Protein AF-A0A9E8NCZ9-F1 (afdb_monomer)

Mean predicted aligned error: 14.72 Å

Organism: NCBI:txid2910158

Foldseek 3Di:
DDDDDDDDPDPDDDDDDPPVCPPHDDDDDDDDDDDPVVVVVVVVVVVCVVCVVDDDDDCVVPDDDPVVVPPPD

Structure (mmCIF, N/CA/C/O backbone):
data_AF-A0A9E8NCZ9-F1
#
_entry.id   AF-A0A9E8NCZ9-F1
#
loop_
_atom_site.group_PDB
_atom_site.id
_atom_site.type_symbol
_atom_site.label_atom_id
_atom_site.label_alt_id
_atom_site.label_comp_id
_atom_site.label_asym_id
_atom_site.label_entity_id
_atom_site.label_seq_id
_atom_site.pdbx_PDB_ins_code
_atom_site.Cartn_x
_atom_site.Cartn_y
_atom_site.Cartn_z
_atom_site.occupancy
_atom_site.B_iso_or_equiv
_atom_site.auth_seq_id
_atom_site.auth_comp_id
_atom_site.auth_asym_id
_atom_site.auth_atom_id
_atom_site.pdbx_PDB_model_num
ATOM 1 N N . MET A 1 1 ? -1.182 -1.199 26.271 1.00 70.38 1 MET A N 1
ATOM 2 C CA . MET A 1 1 ? -0.903 -0.388 25.068 1.00 70.38 1 MET A CA 1
ATOM 3 C C . MET A 1 1 ? -1.796 -0.925 23.964 1.00 70.38 1 MET A C 1
ATOM 5 O O . MET A 1 1 ? -1.742 -2.121 23.720 1.00 70.38 1 MET A O 1
ATOM 9 N N . PHE A 1 2 ? -2.686 -0.100 23.413 1.00 77.12 2 PHE A N 1
ATOM 10 C CA . PHE A 1 2 ? -3.598 -0.495 22.335 1.00 77.12 2 PHE A CA 1
ATOM 11 C C . PHE A 1 2 ? -3.004 -0.035 21.003 1.00 77.12 2 PHE A C 1
ATOM 13 O O . PHE A 1 2 ? -2.690 1.145 20.855 1.00 77.12 2 PHE A O 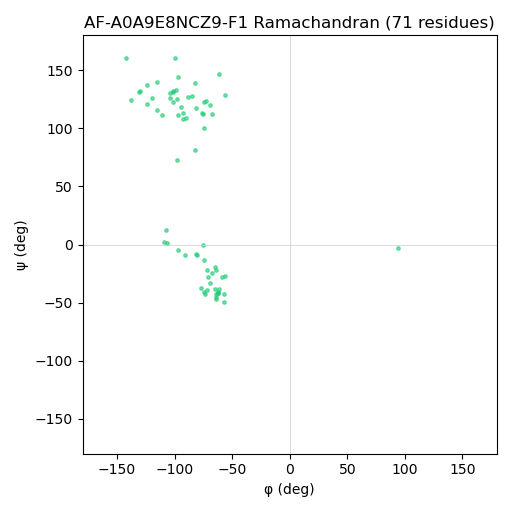1
ATOM 20 N N . THR A 1 3 ? -2.842 -0.962 20.062 1.00 82.50 3 THR A N 1
ATOM 21 C CA . THR A 1 3 ? -2.282 -0.696 18.733 1.00 82.50 3 THR A CA 1
ATOM 22 C C . THR A 1 3 ? -3.222 -1.283 17.693 1.00 82.50 3 THR A C 1
ATOM 24 O O . THR A 1 3 ? -3.650 -2.429 17.824 1.00 82.50 3 THR A O 1
ATOM 27 N N . LYS A 1 4 ? -3.554 -0.496 16.668 1.00 82.25 4 LYS A N 1
ATOM 28 C CA . LYS A 1 4 ? -4.421 -0.908 15.564 1.00 82.25 4 LYS A CA 1
ATOM 29 C C . LYS A 1 4 ? -3.825 -0.400 14.256 1.00 82.25 4 LYS A C 1
ATOM 31 O O . LYS A 1 4 ? -3.604 0.799 14.119 1.00 82.25 4 LYS A O 1
ATOM 36 N N . THR A 1 5 ? -3.593 -1.307 13.314 1.00 83.62 5 THR A N 1
ATOM 37 C CA . THR A 1 5 ? -3.185 -0.968 11.947 1.00 83.62 5 THR A CA 1
ATOM 38 C C . THR A 1 5 ? -4.440 -0.763 11.110 1.00 83.62 5 THR A C 1
ATOM 40 O O . THR A 1 5 ? -5.333 -1.610 11.112 1.00 83.62 5 THR A O 1
ATOM 43 N N . ILE A 1 6 ? -4.538 0.382 10.440 1.00 82.62 6 ILE A N 1
ATOM 44 C CA . ILE A 1 6 ? -5.677 0.738 9.592 1.00 82.62 6 ILE A CA 1
ATOM 45 C C . ILE A 1 6 ? -5.115 1.218 8.261 1.00 82.62 6 ILE A C 1
ATOM 47 O O . ILE A 1 6 ? -4.220 2.061 8.246 1.00 82.62 6 ILE A O 1
ATOM 51 N N . VAL A 1 7 ? -5.651 0.695 7.161 1.00 84.00 7 VAL A N 1
ATOM 52 C CA . VAL A 1 7 ? -5.402 1.228 5.821 1.00 84.00 7 VAL A CA 1
ATOM 53 C C . VAL A 1 7 ? -6.523 2.233 5.525 1.00 84.00 7 VAL A C 1
ATOM 55 O O . VAL A 1 7 ? -7.685 1.829 5.505 1.00 84.00 7 VAL A O 1
ATOM 58 N N . PRO A 1 8 ? -6.231 3.541 5.414 1.00 80.25 8 PRO A N 1
ATOM 59 C CA . PRO A 1 8 ? -7.247 4.545 5.118 1.00 80.25 8 PRO A CA 1
ATOM 60 C C . PRO A 1 8 ? -7.767 4.426 3.688 1.00 80.25 8 PRO A C 1
ATOM 62 O O . PRO A 1 8 ? -7.022 4.662 2.742 1.00 80.25 8 PRO A O 1
ATOM 65 N N . ASP A 1 9 ? -9.070 4.184 3.555 1.00 82.00 9 ASP A N 1
ATOM 66 C CA . ASP A 1 9 ? -9.795 4.273 2.278 1.00 82.00 9 ASP A CA 1
ATOM 67 C C . ASP A 1 9 ? -10.394 5.678 2.043 1.00 82.00 9 ASP A C 1
ATOM 69 O O . ASP A 1 9 ? -10.884 5.994 0.958 1.00 82.00 9 ASP A O 1
ATOM 73 N N . SER A 1 10 ? -10.352 6.548 3.060 1.00 83.81 10 SER A N 1
ATOM 74 C CA . SER A 1 10 ? -10.878 7.917 3.040 1.00 83.81 10 SER A CA 1
ATOM 75 C C . SER A 1 10 ? -9.988 8.893 3.813 1.00 83.81 10 SER A C 1
ATOM 77 O O . SER A 1 10 ? -9.196 8.503 4.669 1.00 83.81 10 SER A O 1
ATOM 79 N N . ALA A 1 11 ? -10.144 10.192 3.533 1.00 81.62 11 ALA A N 1
ATOM 80 C CA . ALA A 1 11 ? -9.376 11.261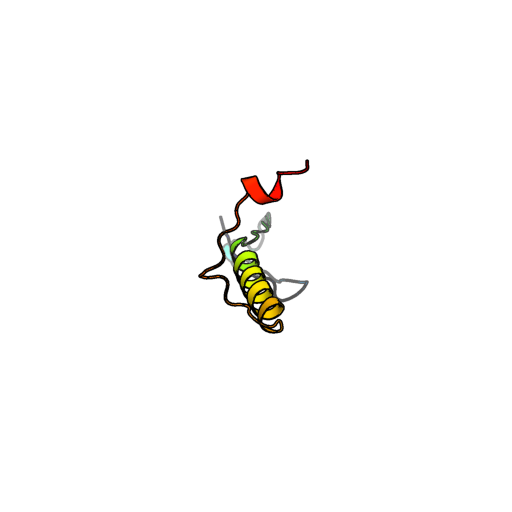 4.182 1.00 81.62 11 ALA A CA 1
ATOM 81 C C . ALA A 1 11 ? -9.634 11.378 5.699 1.00 81.62 11 ALA A C 1
ATOM 83 O O . ALA A 1 11 ? -8.805 11.921 6.426 1.00 81.62 11 ALA A O 1
ATOM 84 N N . SER A 1 12 ? -10.773 10.874 6.179 1.00 83.19 12 SER A N 1
ATOM 85 C CA . SER A 1 12 ? -11.109 10.772 7.597 1.00 83.19 12 SER A CA 1
ATOM 86 C C . SER A 1 12 ? -11.241 9.307 8.018 1.00 83.19 12 SER A C 1
ATOM 88 O O . SER A 1 12 ? -11.804 8.490 7.290 1.00 83.19 12 SER A O 1
ATOM 90 N N . ILE A 1 13 ? -10.732 8.990 9.211 1.00 82.81 13 ILE A N 1
ATOM 91 C CA . ILE A 1 13 ? -10.904 7.703 9.894 1.00 82.81 13 ILE A CA 1
ATOM 92 C C . ILE A 1 13 ? -11.511 7.973 11.269 1.00 82.81 13 ILE A C 1
ATOM 94 O O . ILE A 1 13 ? -11.057 8.859 11.993 1.00 82.81 13 ILE A O 1
ATOM 98 N N . THR A 1 14 ? -12.484 7.152 11.652 1.00 86.62 14 THR A N 1
ATOM 99 C CA . THR A 1 14 ? -12.991 7.070 13.024 1.00 86.62 14 THR A CA 1
ATOM 100 C C . THR A 1 14 ? -12.384 5.844 13.703 1.00 86.62 14 THR A C 1
ATOM 102 O O . THR A 1 14 ? -12.369 4.754 13.131 1.00 86.62 14 THR A O 1
ATOM 105 N N . ILE A 1 15 ? -11.852 6.018 14.915 1.00 83.81 15 ILE A N 1
ATOM 106 C CA . ILE A 1 15 ? -11.282 4.930 15.716 1.00 83.81 15 ILE A CA 1
ATOM 107 C C . ILE A 1 15 ? -12.136 4.764 16.965 1.00 83.81 15 ILE A C 1
ATOM 109 O O . ILE A 1 15 ? -12.168 5.653 17.814 1.00 83.81 15 ILE A O 1
ATOM 113 N N . ASP A 1 16 ? -12.782 3.610 17.090 1.00 85.38 16 ASP A N 1
ATOM 114 C CA . ASP A 1 16 ? -13.503 3.259 18.308 1.00 85.38 16 ASP A CA 1
ATOM 115 C C . ASP A 1 16 ? -12.515 2.883 19.411 1.00 85.38 16 ASP A C 1
ATOM 117 O O . ASP A 1 16 ? -11.685 1.977 19.257 1.00 85.38 16 ASP A O 1
ATOM 121 N N . LEU A 1 17 ? -12.600 3.600 20.529 1.00 84.44 17 LEU A N 1
ATOM 122 C CA . LEU A 1 17 ? -11.809 3.310 21.715 1.00 84.44 17 LEU A CA 1
ATOM 123 C C . LEU A 1 17 ? -12.475 2.188 22.524 1.00 84.44 17 LEU A C 1
ATOM 125 O O . LEU A 1 17 ? -13.697 2.195 22.692 1.00 84.44 17 LEU A O 1
ATOM 129 N N . PRO A 1 18 ? -11.699 1.236 23.069 1.00 85.94 18 PRO A N 1
ATOM 130 C CA . PRO A 1 18 ? -12.254 0.217 23.949 1.00 85.94 18 PRO A CA 1
ATOM 131 C C . PRO A 1 18 ? -12.881 0.840 25.208 1.00 85.94 18 PRO A C 1
ATOM 133 O O . PRO A 1 18 ? -12.387 1.839 25.733 1.00 85.94 18 PRO A O 1
ATOM 136 N N . ALA A 1 19 ? -13.956 0.228 25.717 1.00 86.56 19 ALA A N 1
ATOM 137 C CA . ALA A 1 19 ? -14.775 0.783 26.803 1.00 86.56 19 ALA A CA 1
ATOM 138 C C . ALA A 1 19 ? -13.987 1.102 28.088 1.00 86.56 19 ALA A C 1
ATOM 140 O O . ALA A 1 19 ? -14.345 2.010 28.832 1.00 86.56 19 ALA A O 1
ATOM 141 N N . ASN A 1 20 ? -12.884 0.395 28.331 1.00 86.75 20 ASN A N 1
ATOM 142 C CA . ASN A 1 20 ? -12.005 0.603 29.479 1.00 86.75 20 ASN A CA 1
ATOM 143 C C . ASN A 1 20 ? -11.104 1.852 29.377 1.00 86.75 20 ASN A C 1
ATOM 145 O O . ASN A 1 20 ? -10.322 2.086 30.292 1.00 86.75 20 ASN A O 1
ATOM 149 N N . TYR A 1 21 ? -11.184 2.628 28.292 1.00 83.06 21 TYR A N 1
ATOM 150 C CA . TYR A 1 21 ? -10.471 3.904 28.116 1.00 83.06 21 TYR A CA 1
ATOM 151 C C . TYR A 1 21 ? -11.401 5.129 28.154 1.00 83.06 21 TYR A C 1
ATOM 153 O O . TYR A 1 21 ? -10.952 6.257 27.955 1.00 83.06 21 TYR A O 1
ATOM 161 N N . VAL A 1 22 ? -12.702 4.929 28.387 1.00 84.31 22 VAL A N 1
ATOM 162 C CA . VAL A 1 22 ? -13.684 6.017 28.459 1.00 84.31 22 VAL A CA 1
ATOM 163 C C . VAL A 1 22 ? -13.487 6.803 29.759 1.00 84.31 22 VAL A C 1
ATOM 165 O O . VAL A 1 22 ? -13.558 6.232 30.841 1.00 84.31 22 VAL A O 1
ATOM 168 N N . GLY A 1 23 ? -13.266 8.117 29.648 1.00 86.12 23 GLY A N 1
ATOM 169 C CA . GLY A 1 23 ? -13.040 9.012 30.794 1.00 86.12 23 GLY A CA 1
ATOM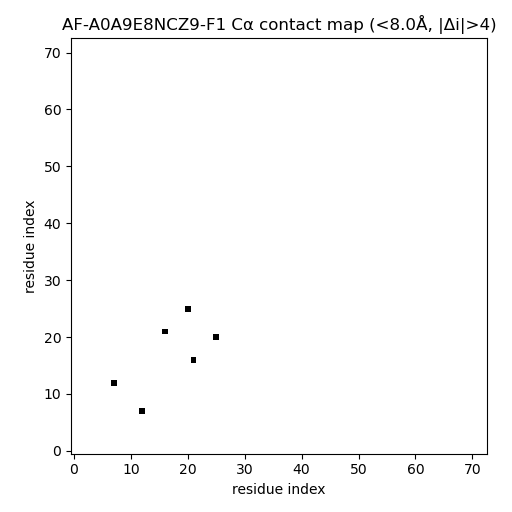 170 C C . GLY A 1 23 ? -11.569 9.236 31.158 1.00 86.12 23 GLY A C 1
ATOM 171 O O . GLY A 1 23 ? -11.284 10.046 32.034 1.00 86.12 23 GLY A O 1
ATOM 172 N N . GLU A 1 24 ? -10.643 8.577 30.461 1.00 87.62 24 GLU A N 1
ATOM 173 C CA . GLU A 1 24 ? -9.200 8.704 30.673 1.00 87.62 24 GLU A CA 1
ATOM 174 C C . GLU A 1 24 ? -8.541 9.649 29.655 1.00 87.62 24 GLU A C 1
ATOM 176 O O . GLU A 1 24 ? -9.060 9.904 28.565 1.00 87.62 24 GLU A O 1
ATOM 181 N N . HIS A 1 25 ? -7.344 10.144 29.981 1.00 85.62 25 HIS A N 1
ATOM 182 C CA . HIS A 1 25 ? -6.522 10.893 29.029 1.00 85.62 25 HIS A CA 1
ATOM 183 C C . HIS A 1 25 ? -5.867 9.945 28.017 1.00 85.62 25 HIS A C 1
ATOM 185 O O . HIS A 1 25 ? -4.971 9.169 28.353 1.00 85.62 25 HIS A O 1
ATOM 191 N N . VAL A 1 26 ? -6.277 10.040 26.752 1.00 81.38 26 VAL A N 1
ATOM 192 C CA . VAL A 1 26 ? -5.779 9.173 25.675 1.00 81.38 26 VAL A CA 1
ATOM 193 C C . VAL A 1 26 ? -4.781 9.921 24.791 1.00 81.38 26 VAL A C 1
ATOM 195 O O . VAL A 1 26 ? -5.082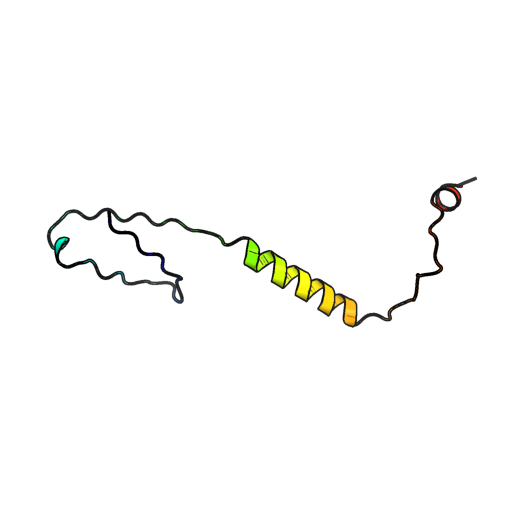 10.980 24.244 1.00 81.38 26 VAL A O 1
ATOM 198 N N . ARG A 1 27 ? -3.586 9.346 24.609 1.00 83.19 27 ARG A N 1
ATOM 199 C CA . ARG A 1 27 ? -2.574 9.811 23.649 1.00 83.19 27 ARG A CA 1
ATOM 200 C C . ARG A 1 27 ? -2.607 8.933 22.401 1.00 83.19 27 ARG A C 1
ATOM 202 O O . ARG A 1 27 ? -2.389 7.728 22.494 1.00 83.19 27 ARG A O 1
ATOM 209 N N . VAL A 1 28 ? -2.813 9.550 21.240 1.00 83.06 28 VAL A N 1
ATOM 210 C CA . VAL A 1 28 ? -2.808 8.871 19.936 1.00 83.06 28 VAL A CA 1
ATOM 211 C C . VAL A 1 28 ? -1.451 9.071 19.261 1.00 83.06 28 VAL A C 1
ATOM 213 O O . VAL A 1 28 ? -0.925 10.181 19.236 1.00 83.06 28 VAL A O 1
ATOM 216 N N . ILE A 1 29 ? -0.872 7.992 18.731 1.00 85.94 29 ILE A N 1
ATOM 217 C CA . ILE A 1 29 ? 0.369 8.017 17.948 1.00 85.94 29 ILE A CA 1
ATOM 218 C C . ILE A 1 29 ? 0.058 7.372 16.601 1.00 85.94 29 ILE A C 1
ATOM 220 O O . ILE A 1 29 ? -0.365 6.219 16.563 1.00 85.94 29 ILE A O 1
ATOM 224 N N . ALA A 1 30 ? 0.262 8.114 15.516 1.00 82.25 30 ALA A N 1
ATOM 225 C CA . ALA A 1 30 ? 0.132 7.605 14.157 1.00 82.25 30 ALA A CA 1
ATOM 226 C C . ALA A 1 30 ? 1.526 7.371 13.567 1.00 82.25 30 ALA A C 1
ATOM 228 O O . ALA A 1 30 ? 2.384 8.251 13.636 1.00 82.25 30 ALA A O 1
ATOM 229 N N . ILE A 1 31 ? 1.742 6.187 12.997 1.00 83.56 31 ILE A N 1
ATOM 230 C CA . ILE A 1 31 ? 2.970 5.819 12.290 1.00 83.56 31 ILE A CA 1
ATOM 231 C C . ILE A 1 31 ? 2.567 5.494 10.854 1.00 83.56 31 ILE A C 1
ATOM 233 O O . ILE A 1 31 ? 1.655 4.702 10.634 1.00 83.56 31 ILE A O 1
ATOM 237 N N . ILE A 1 32 ? 3.213 6.146 9.889 1.00 81.44 32 ILE A N 1
ATOM 238 C CA . ILE A 1 32 ? 2.987 5.894 8.465 1.00 81.44 32 ILE A CA 1
ATOM 239 C C . ILE A 1 32 ? 4.007 4.851 8.026 1.00 81.44 32 ILE A C 1
ATOM 241 O O . ILE A 1 32 ? 5.197 5.147 7.921 1.00 81.44 32 ILE A O 1
ATOM 245 N N . GLU A 1 33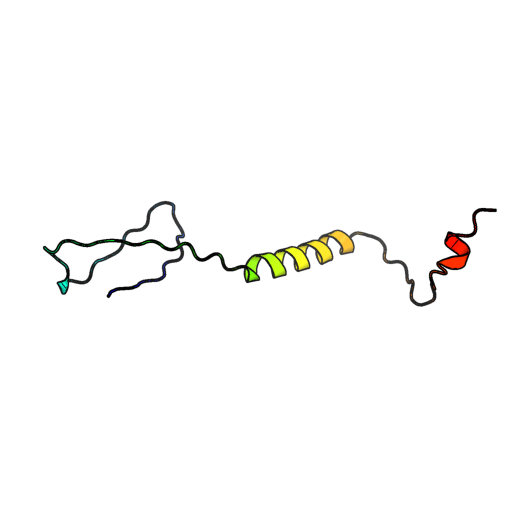 ? 3.538 3.635 7.773 1.00 79.06 33 GLU A N 1
ATOM 246 C CA . GLU A 1 33 ? 4.351 2.562 7.211 1.00 79.06 33 GLU A CA 1
ATOM 247 C C . GLU A 1 33 ? 4.166 2.562 5.693 1.00 79.06 33 GLU A C 1
ATOM 249 O O . GLU A 1 33 ? 3.053 2.420 5.184 1.00 79.06 33 GLU A O 1
ATOM 254 N N . LYS A 1 34 ? 5.255 2.788 4.954 1.00 72.56 34 LYS A N 1
ATOM 255 C CA . LYS A 1 34 ? 5.248 2.716 3.495 1.00 72.56 34 LYS A CA 1
ATOM 256 C C . LYS A 1 34 ? 5.751 1.339 3.092 1.00 72.56 34 LYS A C 1
ATOM 258 O O . LYS A 1 34 ? 6.926 1.041 3.274 1.00 72.56 34 LYS A O 1
ATOM 263 N N . ASP A 1 35 ? 4.864 0.520 2.545 1.00 66.69 35 ASP A N 1
ATOM 264 C CA . ASP A 1 35 ? 5.238 -0.799 2.049 1.00 66.69 35 ASP A CA 1
ATOM 265 C C . ASP A 1 35 ? 6.009 -0.637 0.727 1.00 66.69 35 ASP A C 1
ATOM 267 O O . ASP A 1 35 ? 5.441 -0.353 -0.333 1.00 66.69 35 ASP A O 1
ATOM 271 N N . GLU A 1 36 ? 7.340 -0.716 0.787 1.00 59.69 36 GLU A N 1
ATOM 272 C CA . GLU A 1 36 ? 8.212 -0.493 -0.376 1.00 59.69 36 GLU A CA 1
ATOM 273 C C . GLU A 1 36 ? 8.024 -1.559 -1.471 1.00 59.69 36 GLU A C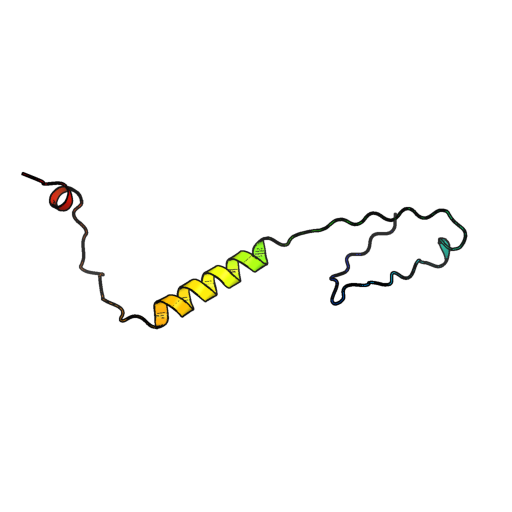 1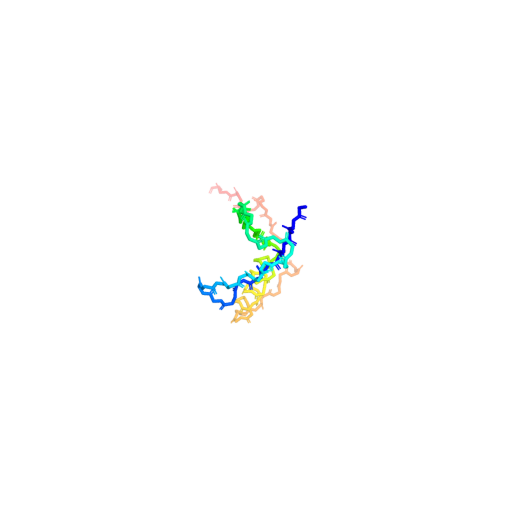
ATOM 275 O O . GLU A 1 36 ? 8.333 -1.313 -2.641 1.00 59.69 36 GLU A O 1
ATOM 280 N N . ASN A 1 37 ? 7.459 -2.721 -1.125 1.00 58.09 37 ASN A N 1
ATOM 281 C CA . ASN A 1 37 ? 7.304 -3.844 -2.047 1.00 58.09 37 ASN A CA 1
ATOM 282 C C . ASN A 1 37 ? 6.286 -3.583 -3.167 1.00 58.09 37 ASN A C 1
ATOM 284 O O . ASN A 1 37 ? 6.518 -4.014 -4.301 1.00 58.09 37 ASN A O 1
ATOM 288 N N . ILE A 1 38 ? 5.221 -2.819 -2.897 1.00 57.16 38 ILE A N 1
ATOM 289 C CA . ILE A 1 38 ? 4.138 -2.556 -3.864 1.00 57.16 38 ILE A CA 1
ATOM 290 C C . ILE A 1 38 ? 4.663 -1.764 -5.075 1.00 57.16 38 ILE A C 1
ATOM 292 O O . ILE A 1 38 ? 4.339 -2.066 -6.224 1.00 57.16 38 ILE A O 1
ATOM 296 N N . PHE A 1 39 ? 5.578 -0.816 -4.846 1.00 54.97 39 PHE A N 1
ATOM 297 C CA . PHE A 1 39 ? 6.170 -0.004 -5.915 1.00 54.97 39 PHE A CA 1
ATOM 298 C C . PHE A 1 39 ? 7.076 -0.800 -6.866 1.00 54.97 39 PHE A C 1
ATOM 300 O O . PHE A 1 39 ? 7.296 -0.381 -8.007 1.00 54.97 39 PHE A O 1
ATOM 307 N N . SER A 1 40 ? 7.639 -1.924 -6.417 1.00 59.09 40 SER A N 1
ATOM 308 C CA . SER A 1 40 ? 8.587 -2.703 -7.218 1.00 59.09 40 SER A CA 1
ATOM 309 C C . SER A 1 40 ? 7.890 -3.541 -8.297 1.00 59.09 40 SER A C 1
ATOM 311 O O . SER A 1 40 ? 8.383 -3.630 -9.426 1.00 59.09 40 SER A O 1
ATOM 313 N N . GLU A 1 41 ? 6.716 -4.100 -7.993 1.00 61.25 41 GLU A N 1
ATOM 314 C CA . GLU A 1 41 ? 5.955 -4.923 -8.935 1.00 61.25 41 GLU A CA 1
ATOM 315 C C . GLU A 1 41 ? 5.272 -4.085 -10.014 1.00 61.25 41 GLU A C 1
ATOM 317 O O . GLU A 1 41 ? 5.308 -4.454 -11.191 1.00 61.25 41 GLU A O 1
ATOM 322 N N . GLU A 1 42 ? 4.709 -2.930 -9.650 1.00 61.50 42 GLU A N 1
ATOM 323 C CA . GLU A 1 42 ? 4.094 -2.014 -10.615 1.00 61.50 42 GLU A CA 1
ATOM 324 C C . GLU A 1 42 ? 5.116 -1.488 -11.626 1.00 61.50 42 GLU A C 1
ATOM 326 O O . GLU A 1 42 ? 4.849 -1.486 -12.829 1.00 61.50 42 GLU A O 1
ATOM 331 N N . ARG A 1 43 ? 6.331 -1.133 -11.181 1.00 62.22 43 ARG A N 1
ATOM 332 C CA . ARG A 1 43 ? 7.409 -0.715 -12.093 1.00 62.22 43 ARG A CA 1
ATOM 333 C C . ARG A 1 43 ? 7.822 -1.828 -13.053 1.00 62.22 43 ARG A C 1
ATOM 335 O O . ARG A 1 43 ? 8.015 -1.560 -14.236 1.00 62.22 43 ARG A O 1
ATOM 342 N N . ARG A 1 44 ? 7.935 -3.075 -12.579 1.00 62.78 44 ARG A N 1
ATOM 343 C CA . ARG A 1 44 ? 8.283 -4.228 -13.433 1.00 62.78 44 ARG A CA 1
ATOM 344 C C . ARG A 1 44 ? 7.209 -4.508 -14.486 1.00 62.78 44 ARG A C 1
ATOM 346 O O . ARG A 1 44 ? 7.548 -4.732 -15.648 1.00 62.78 44 ARG A O 1
ATOM 353 N N . LYS A 1 45 ? 5.928 -4.448 -14.103 1.00 66.44 45 LYS A N 1
ATOM 354 C CA . LYS A 1 45 ? 4.798 -4.601 -15.037 1.00 66.44 45 LYS A CA 1
ATOM 355 C C . LYS A 1 45 ? 4.793 -3.493 -16.092 1.00 66.44 45 LYS A C 1
ATOM 357 O O . LYS A 1 45 ? 4.606 -3.785 -17.271 1.00 66.44 45 LYS A O 1
ATOM 362 N N . ASN A 1 46 ? 5.094 -2.260 -15.686 1.00 74.25 46 ASN A N 1
ATOM 363 C CA . ASN A 1 46 ? 5.133 -1.105 -16.578 1.00 74.25 46 ASN A CA 1
ATOM 364 C C . ASN A 1 46 ? 6.238 -1.233 -17.644 1.00 74.25 46 ASN A C 1
ATOM 366 O O . ASN A 1 46 ? 5.969 -1.086 -18.830 1.00 74.25 46 ASN A O 1
ATOM 370 N N . VAL A 1 47 ? 7.454 -1.639 -17.258 1.00 76.00 47 VAL A N 1
ATOM 371 C CA . VAL A 1 47 ? 8.550 -1.898 -18.214 1.00 76.00 47 VAL A CA 1
ATOM 372 C C . VAL A 1 47 ? 8.135 -2.951 -19.248 1.00 76.00 47 VAL A C 1
ATOM 374 O O . VAL A 1 47 ? 8.243 -2.715 -20.449 1.00 76.00 47 VAL A O 1
ATOM 377 N N . SER A 1 48 ? 7.591 -4.090 -18.811 1.00 76.62 48 SER A N 1
ATOM 378 C CA . SER A 1 48 ? 7.168 -5.145 -19.739 1.00 76.62 48 SER A CA 1
ATOM 379 C C . SER A 1 48 ? 6.071 -4.692 -20.712 1.00 76.62 48 SER A C 1
ATOM 381 O O . SER A 1 48 ? 6.103 -5.103 -21.870 1.00 76.62 48 SER A O 1
ATOM 383 N N . GLN A 1 49 ? 5.109 -3.883 -20.260 1.00 80.50 49 GLN A N 1
ATOM 384 C CA . GLN A 1 49 ? 4.035 -3.344 -21.105 1.00 80.50 49 GLN A CA 1
ATOM 385 C C . GLN A 1 49 ? 4.524 -2.266 -22.075 1.00 80.50 49 GLN A C 1
ATOM 387 O O . GLN A 1 49 ? 4.094 -2.224 -23.224 1.00 80.50 49 GLN A O 1
ATOM 392 N N . VAL A 1 50 ? 5.429 -1.388 -21.642 1.00 81.69 50 VAL A N 1
ATOM 393 C CA . VAL A 1 50 ? 5.988 -0.345 -22.511 1.00 81.69 50 VAL A CA 1
ATOM 394 C C . VAL A 1 50 ? 6.787 -0.982 -23.645 1.00 81.69 50 VAL A C 1
ATOM 396 O O . VAL A 1 50 ? 6.589 -0.639 -24.810 1.00 81.69 50 VAL A O 1
ATOM 399 N N . TYR A 1 51 ? 7.645 -1.955 -23.330 1.00 80.62 51 TYR A N 1
ATOM 400 C CA . TYR A 1 51 ? 8.524 -2.571 -24.323 1.00 80.62 51 TYR A CA 1
ATOM 401 C C . TYR A 1 51 ? 7.852 -3.665 -25.172 1.00 80.62 51 TYR A C 1
ATOM 403 O O . TYR A 1 51 ? 8.441 -4.104 -26.157 1.00 80.62 51 TYR A O 1
ATOM 411 N N . SER A 1 52 ? 6.620 -4.091 -24.859 1.00 82.25 52 SER A N 1
ATOM 412 C CA . SER A 1 52 ? 5.891 -5.073 -25.682 1.00 82.25 52 SER A CA 1
ATOM 413 C C . SER A 1 52 ? 5.400 -4.516 -27.018 1.00 82.25 52 SER A C 1
ATOM 415 O O . SER A 1 52 ? 5.158 -5.291 -27.937 1.00 82.25 52 SER A O 1
ATOM 417 N N . ASN A 1 53 ? 5.264 -3.193 -27.132 1.00 86.06 53 ASN A N 1
ATOM 418 C CA . ASN A 1 53 ? 4.777 -2.531 -28.346 1.00 86.06 53 ASN A CA 1
ATOM 419 C C . ASN A 1 53 ? 5.858 -2.361 -29.422 1.00 86.06 53 ASN A C 1
ATOM 421 O O . ASN A 1 53 ? 5.548 -1.965 -30.544 1.00 86.06 53 ASN A O 1
ATOM 425 N N . TYR A 1 54 ? 7.119 -2.639 -29.090 1.00 84.06 54 TYR A N 1
ATOM 426 C CA . TYR A 1 54 ? 8.234 -2.477 -30.011 1.00 84.06 54 TYR A CA 1
ATOM 427 C C . TYR A 1 54 ? 8.592 -3.812 -30.676 1.00 84.06 54 TYR A C 1
ATOM 429 O O . TYR A 1 54 ? 8.538 -4.861 -30.024 1.00 84.06 54 TYR A O 1
ATOM 437 N N . PRO A 1 55 ? 8.990 -3.799 -31.961 1.00 84.19 55 PRO A N 1
ATOM 438 C CA . PRO A 1 55 ? 9.504 -4.985 -32.631 1.00 84.19 55 PRO A CA 1
ATOM 439 C C . PRO A 1 55 ? 10.701 -5.559 -31.869 1.00 84.19 55 PRO A C 1
ATOM 441 O O . PRO A 1 55 ? 11.654 -4.846 -31.554 1.00 84.19 55 PRO A O 1
ATOM 444 N N . LYS A 1 56 ? 10.655 -6.859 -31.572 1.00 83.06 56 LYS A N 1
ATOM 445 C CA . LYS A 1 56 ? 11.768 -7.562 -30.930 1.00 83.06 56 LYS A CA 1
ATOM 446 C C . LYS A 1 56 ? 12.761 -8.003 -31.996 1.00 83.06 56 LYS A C 1
ATOM 448 O O . LYS A 1 56 ? 12.377 -8.660 -32.960 1.00 83.06 56 LYS A O 1
ATOM 453 N N . VAL A 1 57 ? 14.027 -7.662 -31.797 1.00 84.12 57 VAL A N 1
ATOM 454 C CA . VAL A 1 57 ? 15.136 -8.137 -32.627 1.00 84.12 57 VAL A CA 1
ATOM 455 C C . VAL A 1 57 ? 15.842 -9.258 -31.875 1.00 84.12 57 VAL A C 1
ATOM 457 O O . VAL A 1 57 ? 16.118 -9.125 -30.682 1.00 84.12 57 VAL A O 1
ATOM 460 N N . ASP A 1 58 ? 16.105 -10.372 -32.555 1.00 84.62 58 ASP A N 1
ATOM 461 C CA . ASP A 1 58 ? 16.884 -11.466 -31.984 1.00 84.62 58 ASP A CA 1
ATOM 462 C C . ASP A 1 58 ? 18.372 -11.101 -31.985 1.00 84.62 58 ASP A C 1
ATOM 464 O O . ASP A 1 58 ? 19.000 -10.968 -33.035 1.00 84.62 58 ASP A O 1
ATOM 468 N N . LEU A 1 59 ? 18.924 -10.928 -30.786 1.00 86.50 59 LEU A N 1
ATOM 469 C CA . LEU A 1 59 ? 20.327 -10.594 -30.558 1.00 86.50 59 LEU A CA 1
ATOM 470 C C . LEU A 1 59 ? 21.123 -11.783 -30.001 1.00 86.50 59 LEU A C 1
ATOM 472 O O . LEU A 1 59 ? 22.252 -11.592 -29.564 1.00 86.50 59 LEU A O 1
ATOM 476 N N . THR A 1 60 ? 20.599 -13.017 -30.017 1.00 87.69 60 THR A N 1
ATOM 477 C CA . THR A 1 60 ? 21.326 -14.183 -29.459 1.00 87.69 60 THR A CA 1
ATOM 478 C C . THR A 1 60 ? 22.685 -14.437 -30.110 1.00 87.69 60 THR A C 1
ATOM 480 O O . THR A 1 60 ? 23.579 -14.975 -29.463 1.00 87.69 60 THR A O 1
ATOM 483 N N . LYS A 1 61 ? 22.862 -14.044 -31.376 1.00 86.31 61 LYS A N 1
ATOM 484 C CA . LYS A 1 61 ? 24.141 -14.144 -32.101 1.00 86.31 61 LYS A CA 1
ATOM 485 C C . LYS A 1 61 ? 24.952 -12.849 -32.089 1.00 86.31 61 LYS A C 1
ATOM 487 O O . LYS A 1 61 ? 26.062 -12.829 -32.612 1.00 86.31 61 LYS A O 1
ATOM 492 N N . PHE A 1 62 ? 24.403 -11.773 -31.532 1.00 85.00 62 PHE A N 1
ATOM 493 C CA . PHE A 1 62 ? 25.087 -10.496 -31.443 1.00 85.00 62 PHE A CA 1
ATOM 494 C C . PHE A 1 62 ? 26.033 -10.519 -30.246 1.00 85.00 62 PHE A C 1
ATOM 496 O O . PHE A 1 62 ? 25.611 -10.653 -29.097 1.00 85.00 62 PHE A O 1
ATOM 503 N N . LYS A 1 63 ? 27.326 -10.379 -30.519 1.00 84.00 63 LYS A N 1
ATOM 504 C CA . LYS A 1 63 ? 28.341 -10.173 -29.495 1.00 84.00 63 LYS A CA 1
ATOM 505 C C . LYS A 1 63 ? 28.840 -8.748 -29.657 1.00 84.00 63 LYS A C 1
ATOM 507 O O . LYS A 1 63 ? 29.457 -8.433 -30.664 1.00 84.00 63 LYS A O 1
ATOM 512 N N . PHE A 1 64 ? 28.532 -7.899 -28.684 1.00 83.31 64 PHE A N 1
ATOM 513 C CA . PHE A 1 64 ? 29.101 -6.561 -28.638 1.00 83.31 64 PHE A CA 1
ATOM 514 C C . PHE A 1 64 ? 30.601 -6.685 -28.363 1.00 83.31 64 PHE A C 1
ATOM 516 O O . PHE A 1 64 ? 30.986 -7.139 -27.280 1.00 83.31 64 PHE A O 1
ATOM 523 N N . ASP A 1 65 ? 31.426 -6.329 -29.344 1.00 84.12 65 ASP A N 1
ATOM 524 C CA . ASP A 1 65 ? 32.863 -6.197 -29.155 1.00 84.12 65 ASP A CA 1
ATOM 525 C C . ASP A 1 65 ? 33.176 -4.761 -28.729 1.00 84.12 65 ASP A C 1
ATOM 527 O O . ASP A 1 65 ? 33.013 -3.796 -29.475 1.00 84.12 65 ASP A O 1
ATOM 531 N N . ARG A 1 66 ? 33.563 -4.618 -27.462 1.00 78.38 66 ARG A N 1
ATOM 532 C CA . ARG A 1 66 ? 33.870 -3.318 -26.875 1.00 78.38 66 ARG A CA 1
ATOM 533 C C . ARG A 1 66 ? 35.176 -2.747 -27.428 1.00 78.38 66 ARG A C 1
ATOM 535 O O . ARG A 1 66 ? 35.317 -1.528 -27.423 1.00 78.38 66 ARG A O 1
ATOM 542 N N . GLU A 1 67 ? 36.113 -3.589 -27.851 1.00 82.94 67 GLU A N 1
ATOM 543 C CA . GLU A 1 67 ? 37.393 -3.125 -28.387 1.00 82.94 67 GLU A CA 1
ATOM 544 C C . GLU A 1 67 ? 37.188 -2.549 -29.795 1.00 82.94 67 GLU A C 1
ATOM 546 O O . GLU A 1 67 ? 37.623 -1.434 -30.048 1.00 82.94 67 GLU A O 1
ATOM 551 N N . GLU A 1 68 ? 36.388 -3.212 -30.643 1.00 74.38 68 GLU A N 1
ATOM 552 C CA . GLU A 1 68 ? 35.970 -2.692 -31.962 1.00 74.38 68 GLU A CA 1
ATOM 553 C C . GLU A 1 68 ? 35.250 -1.336 -31.848 1.00 74.38 68 GLU A C 1
ATOM 555 O O . GLU A 1 68 ? 35.505 -0.413 -32.613 1.00 74.38 68 GLU A O 1
ATOM 560 N N . ALA A 1 69 ? 34.365 -1.183 -30.859 1.00 77.50 69 ALA A N 1
ATOM 561 C CA . ALA A 1 69 ? 33.598 0.048 -30.668 1.00 77.50 69 ALA A CA 1
ATOM 562 C C . ALA A 1 69 ? 34.411 1.224 -30.088 1.00 77.50 69 ALA A C 1
ATOM 564 O O . ALA A 1 69 ? 33.906 2.348 -30.071 1.00 77.50 69 ALA A O 1
ATOM 565 N N . ASN A 1 70 ? 35.617 0.972 -29.568 1.00 78.56 70 ASN A N 1
ATOM 566 C CA . ASN A 1 70 ? 36.525 2.002 -29.052 1.00 78.56 70 ASN A CA 1
ATOM 567 C C . ASN A 1 70 ? 37.726 2.254 -29.977 1.00 78.56 70 ASN A C 1
ATOM 569 O O . ASN A 1 70 ? 38.566 3.089 -29.636 1.00 78.56 70 ASN A O 1
ATOM 573 N N . ASP A 1 71 ? 37.802 1.568 -31.120 1.00 68.88 71 ASP A N 1
ATOM 574 C CA . A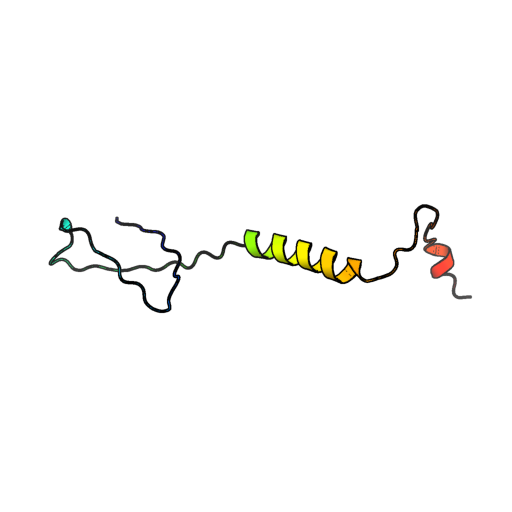SP A 1 71 ? 38.857 1.765 -32.110 1.00 68.88 71 ASP A CA 1
ATOM 575 C C . ASP A 1 71 ? 38.510 2.972 -32.997 1.00 68.88 71 ASP A C 1
ATOM 577 O O . ASP A 1 71 ? 37.908 2.869 -34.067 1.00 68.88 71 ASP A O 1
ATOM 581 N N . PHE A 1 72 ? 38.802 4.160 -32.467 1.00 67.06 72 PHE A N 1
ATOM 582 C CA . PHE A 1 72 ? 38.701 5.438 -33.167 1.00 67.06 72 PHE A CA 1
ATOM 583 C C . PHE A 1 72 ? 40.097 5.836 -33.679 1.00 67.06 72 PHE A C 1
ATOM 585 O O . PHE A 1 72 ? 40.725 6.721 -33.092 1.00 67.06 72 PHE A O 1
ATOM 592 N N . GLU A 1 73 ? 40.610 5.158 -34.712 1.00 62.22 73 GLU A N 1
ATOM 593 C CA . GLU A 1 73 ? 41.748 5.688 -35.495 1.00 62.22 73 GLU A CA 1
ATOM 594 C C . GLU A 1 73 ? 41.402 7.030 -36.165 1.00 62.22 73 GLU A C 1
ATOM 596 O O . GLU A 1 73 ? 40.265 7.185 -36.677 1.00 62.22 73 GLU A O 1
#

Solvent-accessible surface area (backbone atoms only — not comparable to full-atom values): 5469 Å² total; per-residue (Å²): 138,91,83,82,92,78,85,78,91,53,101,71,84,88,81,87,75,61,79,93,55,69,96,56,95,82,86,86,82,89,81,89,81,79,72,70,66,64,62,55,56,55,53,54,53,47,53,57,60,63,59,63,80,50,89,83,76,9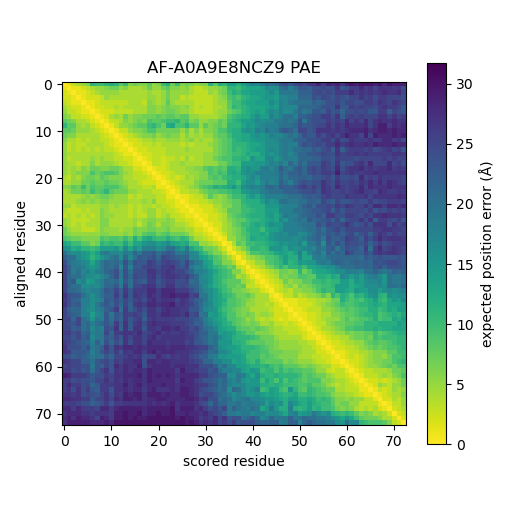0,53,90,85,63,73,89,56,67,66,70,76,64,66,79,128

Radius of gyration: 27.48 Å; Cα contacts (8 Å, |Δi|>4): 3; chains: 1; bounding box: 56×25×66 Å

Sequence (73 aa):
MFTKTIVPDSASITIDLPANYVGEHVRVIAIIEKDENIFSEERRKNVSQVYSNYPKVDLTKFKFDREEANDFE

pLDDT: mean 78.49, std 8.87, range [54.97, 87.69]

Secondary structure (DSSP, 8-state):
--------SSS----PPPGGGTTS-PPP-------HHHHHHHHHHHHHHHHTTSPPP--TT----TTGGG---